Protein AF-A0A0Z8GDT7-F1 (afdb_monomer_lite)

Organism: Streptococcus suis (NCBI:txid1307)

Sequence (105 aa):
MKGIKVIDIGCEPEETQFGTCELCFSYGVASNPYMVLEFPD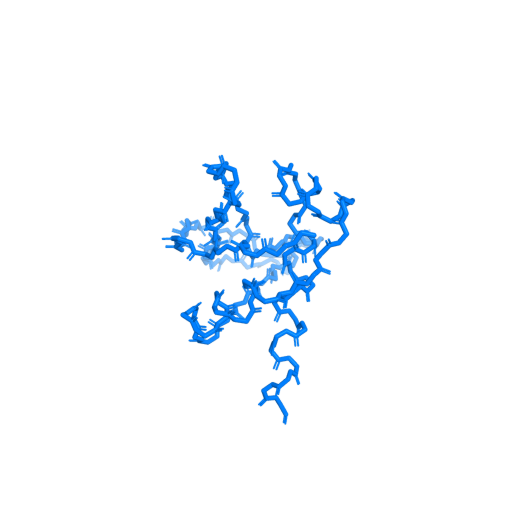GTQVTHDTYYWDWGDYWEYNVANVVDFSAWLSEQELSDEEVEALKGDGTDVLIRLIKEYNYRLE

Radius of gyration: 15.27 Å; chains: 1; bounding box: 43×25×36 Å

Foldseek 3Di:
DAQKFFPDKAWDKDFDWAADDPVPIDTDIDGFIWTWIADPVRQIDIATQWDDDRRDIGGQDDPDRVVLRVVRRGDDDDPVLVVLRSDHVNVSVSVSSVVVVVVVD

Structure (mmCIF, N/CA/C/O backbone):
data_AF-A0A0Z8GDT7-F1
#
_entry.id   AF-A0A0Z8GDT7-F1
#
loop_
_atom_site.group_PDB
_atom_site.id
_atom_site.type_symbol
_atom_site.label_atom_id
_atom_site.label_alt_id
_atom_site.label_comp_id
_atom_site.label_asym_id
_atom_site.label_entity_id
_atom_site.label_seq_id
_atom_site.pdbx_PDB_ins_code
_atom_site.Cartn_x
_atom_site.Cartn_y
_atom_site.Cartn_z
_atom_site.occupancy
_atom_site.B_iso_or_equiv
_atom_site.auth_seq_id
_atom_site.auth_comp_id
_atom_site.auth_asym_id
_atom_site.auth_atom_id
_atom_site.pdbx_PDB_model_num
ATOM 1 N N . MET A 1 1 ? -10.072 5.760 14.437 1.00 88.00 1 MET A N 1
ATOM 2 C CA . MET A 1 1 ? -11.032 4.968 13.643 1.00 88.00 1 MET A CA 1
ATOM 3 C C . MET A 1 1 ? -10.475 3.573 13.421 1.00 88.00 1 MET A C 1
ATOM 5 O O . MET A 1 1 ? -9.302 3.442 13.095 1.00 88.00 1 MET A O 1
ATOM 9 N N . LYS A 1 2 ? -11.336 2.557 13.551 1.00 92.50 2 LYS A N 1
ATOM 10 C CA . LYS A 1 2 ? -11.065 1.146 13.228 1.00 92.50 2 LYS A CA 1
ATOM 11 C C . LYS A 1 2 ? -11.947 0.664 12.084 1.00 92.50 2 LYS A C 1
ATOM 13 O O . LYS A 1 2 ? -12.953 1.298 11.775 1.00 92.50 2 LYS A O 1
ATOM 18 N N . GLY A 1 3 ? -11.625 -0.503 11.534 1.00 94.62 3 GLY A N 1
ATOM 19 C CA . GLY A 1 3 ? -12.481 -1.217 10.587 1.00 94.62 3 GLY A CA 1
ATOM 20 C C . GLY A 1 3 ? -12.232 -0.893 9.116 1.00 94.62 3 GLY A C 1
ATOM 21 O O . GLY A 1 3 ? -13.069 -1.252 8.292 1.00 94.62 3 GLY A O 1
ATOM 22 N N . ILE A 1 4 ? -11.106 -0.250 8.794 1.00 97.56 4 ILE A N 1
ATOM 23 C CA . ILE A 1 4 ? -10.636 -0.076 7.414 1.00 97.56 4 ILE A CA 1
ATOM 24 C C . ILE A 1 4 ? -10.183 -1.436 6.877 1.00 97.56 4 ILE A C 1
ATOM 26 O O . ILE A 1 4 ? -9.551 -2.212 7.596 1.00 97.56 4 ILE A O 1
ATOM 30 N N . LYS A 1 5 ? -10.525 -1.745 5.628 1.00 96.94 5 LYS A N 1
ATOM 31 C CA . LYS A 1 5 ? -10.235 -3.042 5.003 1.00 96.94 5 LYS A CA 1
ATOM 32 C C . LYS A 1 5 ? -9.616 -2.849 3.634 1.00 96.94 5 LYS A C 1
ATOM 34 O O . LYS A 1 5 ? -9.948 -1.888 2.953 1.00 96.94 5 LYS A O 1
ATOM 39 N N . VAL A 1 6 ? -8.793 -3.801 3.214 1.00 98.12 6 VAL A N 1
ATOM 40 C CA . VAL A 1 6 ? -8.395 -3.925 1.810 1.00 98.12 6 VAL A CA 1
ATOM 41 C C . VAL A 1 6 ? -9.458 -4.761 1.108 1.00 98.12 6 VAL A C 1
ATOM 43 O O . VAL A 1 6 ? -9.732 -5.885 1.531 1.00 98.12 6 VAL A O 1
ATOM 46 N N . ILE A 1 7 ? -10.078 -4.209 0.069 1.00 97.69 7 ILE A N 1
ATOM 47 C CA . ILE A 1 7 ? -11.151 -4.883 -0.681 1.00 97.69 7 ILE A CA 1
ATOM 48 C C . ILE A 1 7 ? -10.724 -5.316 -2.081 1.00 97.69 7 ILE A C 1
ATOM 50 O O . ILE A 1 7 ? -11.350 -6.211 -2.645 1.00 97.69 7 ILE A O 1
ATOM 54 N N . ASP A 1 8 ? -9.663 -4.718 -2.618 1.00 97.75 8 ASP A N 1
ATOM 55 C CA . ASP A 1 8 ? -9.093 -5.087 -3.909 1.00 97.75 8 ASP A CA 1
ATOM 56 C C . ASP A 1 8 ? -7.601 -4.746 -3.959 1.00 97.75 8 ASP A C 1
ATOM 58 O O . ASP A 1 8 ? -7.117 -3.894 -3.206 1.00 97.75 8 ASP A O 1
ATOM 62 N N . ILE A 1 9 ? -6.882 -5.429 -4.843 1.00 97.06 9 ILE A N 1
ATOM 63 C CA . ILE A 1 9 ? -5.467 -5.206 -5.128 1.00 97.06 9 ILE A CA 1
ATOM 64 C C . ILE A 1 9 ? -5.234 -5.365 -6.624 1.00 97.06 9 ILE A C 1
ATOM 66 O O . ILE A 1 9 ? -5.849 -6.208 -7.278 1.00 97.06 9 ILE A O 1
ATOM 70 N N . GLY A 1 10 ? -4.275 -4.627 -7.156 1.00 96.62 10 GLY A N 1
ATOM 71 C CA . GLY A 1 10 ? -3.900 -4.787 -8.549 1.00 96.62 10 GLY A CA 1
ATOM 72 C C . GLY A 1 10 ? -2.533 -4.218 -8.849 1.00 96.62 10 GLY A C 1
ATOM 73 O O . GLY A 1 10 ? -1.786 -3.821 -7.956 1.00 96.62 10 GLY A O 1
ATOM 74 N N . CYS A 1 11 ? -2.203 -4.232 -10.131 1.00 96.38 11 CYS A N 1
ATOM 75 C CA . CYS A 1 11 ? -0.989 -3.648 -10.662 1.00 96.38 11 CYS A CA 1
ATOM 76 C C . CYS A 1 11 ? -1.257 -3.086 -12.061 1.00 96.38 11 CYS A C 1
ATOM 78 O O . CYS A 1 11 ? -2.033 -3.661 -12.830 1.00 96.38 11 CYS A O 1
ATOM 80 N N . GLU A 1 12 ? -0.618 -1.965 -12.381 1.00 96.75 12 GLU A N 1
ATOM 81 C CA . GLU A 1 12 ? -0.689 -1.304 -13.687 1.00 96.75 12 GLU A CA 1
ATOM 82 C C . GLU A 1 12 ? 0.701 -1.274 -14.344 1.00 96.75 12 GLU A C 1
ATOM 84 O O . GLU A 1 12 ? 1.366 -0.236 -14.364 1.00 96.75 12 GLU A O 1
ATOM 89 N N . PRO A 1 13 ? 1.184 -2.417 -14.868 1.00 96.19 13 PRO A N 1
ATOM 90 C CA . PRO A 1 13 ? 2.558 -2.526 -15.326 1.00 96.19 13 PRO A CA 1
ATOM 91 C C . PRO A 1 13 ? 2.839 -1.622 -16.529 1.00 96.19 13 PRO A C 1
ATOM 93 O O . PRO A 1 13 ? 2.096 -1.628 -17.513 1.00 96.19 13 PRO A O 1
ATOM 96 N N . GLU A 1 14 ? 3.963 -0.912 -16.481 1.00 96.00 14 GLU A N 1
ATOM 97 C CA . GLU A 1 14 ? 4.394 0.027 -17.517 1.00 96.00 14 GLU A CA 1
ATOM 98 C C . GLU A 1 14 ? 5.862 -0.211 -17.897 1.00 96.00 14 GLU A C 1
ATOM 100 O O . GLU A 1 14 ? 6.707 -0.468 -17.038 1.00 96.00 14 GLU A O 1
ATOM 105 N N . GLU A 1 15 ? 6.184 -0.127 -19.194 1.00 95.81 15 GLU A N 1
ATOM 106 C CA . GLU A 1 15 ? 7.583 -0.062 -19.625 1.00 95.81 15 GLU A CA 1
ATOM 107 C C . GLU A 1 15 ? 8.170 1.297 -19.235 1.00 95.81 15 GLU A C 1
ATOM 109 O O . GLU A 1 15 ? 7.726 2.344 -19.704 1.00 95.81 15 GLU A O 1
ATOM 114 N N . THR A 1 16 ? 9.193 1.287 -18.386 1.00 92.50 16 THR A N 1
ATOM 115 C CA . THR A 1 16 ? 9.727 2.502 -17.770 1.00 92.50 16 THR A CA 1
ATOM 116 C C . THR A 1 16 ? 11.246 2.564 -17.874 1.00 92.50 16 THR A C 1
ATOM 118 O O . THR A 1 16 ? 11.945 1.546 -17.867 1.00 92.50 16 THR A O 1
ATOM 121 N N . GLN A 1 17 ? 11.762 3.789 -17.976 1.00 89.81 17 GLN A N 1
ATOM 122 C CA . GLN A 1 17 ? 13.180 4.081 -17.823 1.00 89.81 17 GLN A CA 1
ATOM 123 C C . GLN A 1 17 ? 13.517 4.251 -16.337 1.00 89.81 17 GLN A C 1
ATOM 125 O O . GLN A 1 17 ? 12.952 5.113 -15.670 1.00 89.81 17 GLN A O 1
ATOM 130 N N . PHE A 1 18 ? 14.474 3.477 -15.840 1.00 88.69 18 PHE A N 1
ATOM 131 C CA . PHE A 1 18 ? 14.987 3.578 -14.477 1.00 88.69 18 PHE A CA 1
ATOM 132 C C . PHE A 1 18 ? 16.295 4.366 -14.463 1.00 88.69 18 PHE A C 1
ATOM 134 O O . PHE A 1 18 ? 17.127 4.220 -15.363 1.00 88.69 18 PHE A O 1
ATOM 141 N N . GLY A 1 19 ? 16.491 5.172 -13.420 1.00 82.31 19 GLY A N 1
ATOM 142 C CA . GLY A 1 19 ? 17.653 6.042 -13.270 1.00 82.31 19 GLY A CA 1
ATOM 143 C C . GLY A 1 19 ? 17.548 7.360 -14.048 1.00 82.31 19 GLY A C 1
ATOM 144 O O . GLY A 1 19 ? 16.952 7.462 -15.120 1.00 82.31 19 GLY A O 1
ATOM 145 N N . THR A 1 20 ? 18.165 8.401 -13.491 1.00 79.50 20 THR A N 1
ATOM 146 C CA . THR A 1 20 ? 18.124 9.784 -14.007 1.00 79.50 20 THR A CA 1
ATOM 147 C C . THR A 1 20 ? 19.383 10.202 -14.776 1.00 79.50 20 THR A C 1
ATOM 149 O O . THR A 1 20 ? 19.431 11.292 -15.340 1.00 79.50 20 THR A O 1
ATOM 152 N N . CYS A 1 21 ? 20.415 9.355 -14.820 1.00 79.25 21 CYS A N 1
ATOM 153 C CA . CYS A 1 21 ? 21.678 9.638 -15.504 1.00 79.25 21 CYS A CA 1
ATOM 154 C C . CYS A 1 21 ? 21.630 9.209 -16.979 1.00 79.25 21 CYS A C 1
ATOM 156 O O . CYS A 1 21 ? 21.363 8.045 -17.270 1.00 79.25 21 CYS A O 1
ATOM 158 N N . GLU A 1 22 ? 22.002 10.108 -17.897 1.00 76.44 22 GLU A N 1
ATOM 159 C CA . GLU A 1 22 ? 22.013 9.869 -19.354 1.00 76.44 22 GLU A CA 1
ATOM 160 C C . GLU A 1 22 ? 22.843 8.649 -19.796 1.00 76.44 22 GLU A C 1
ATOM 162 O O . GLU A 1 22 ? 22.592 8.091 -20.860 1.00 76.44 22 GLU A O 1
ATOM 167 N N . LEU A 1 23 ? 23.830 8.224 -18.999 1.00 80.81 23 LEU A N 1
ATOM 168 C CA . LEU A 1 23 ? 24.704 7.085 -19.311 1.00 80.81 23 LEU A CA 1
ATOM 169 C C . LEU A 1 23 ? 24.493 5.868 -18.401 1.00 80.81 23 LEU A C 1
ATOM 171 O O . LEU A 1 23 ? 25.108 4.831 -18.640 1.00 80.81 23 LEU A O 1
ATOM 175 N N . CYS A 1 24 ? 23.652 5.980 -17.369 1.00 81.62 24 CYS A N 1
ATOM 176 C CA . CYS A 1 24 ? 23.418 4.907 -16.395 1.00 81.62 24 CYS A CA 1
ATOM 177 C C . CYS A 1 24 ? 21.933 4.551 -16.249 1.00 81.62 24 CYS A C 1
ATOM 179 O O . CYS A 1 24 ? 21.553 3.982 -15.227 1.00 81.62 24 CYS A O 1
ATOM 181 N N . PHE A 1 25 ? 21.097 4.900 -17.229 1.00 86.94 25 PHE A N 1
ATOM 182 C CA . PHE A 1 25 ? 19.702 4.481 -17.230 1.00 86.94 25 PHE A CA 1
ATOM 183 C C . PHE A 1 25 ? 19.553 3.048 -17.755 1.00 86.94 25 PHE A C 1
ATOM 185 O O . PHE A 1 25 ? 20.373 2.551 -18.534 1.00 86.94 25 PHE A O 1
ATOM 192 N N . SER A 1 26 ? 18.478 2.387 -17.346 1.00 88.06 26 SER A N 1
ATOM 193 C CA . SER A 1 26 ? 18.038 1.110 -17.905 1.00 88.06 26 SER A CA 1
ATOM 194 C C . SER A 1 26 ? 16.558 1.184 -18.274 1.00 88.06 26 SER A C 1
ATOM 196 O O . SER A 1 26 ? 15.857 2.104 -17.862 1.00 88.06 26 SER A O 1
ATOM 198 N N . TYR A 1 27 ? 16.082 0.228 -19.069 1.00 90.62 27 TYR A N 1
ATOM 199 C CA . TYR A 1 27 ? 14.653 0.028 -19.303 1.00 90.62 27 TYR A CA 1
ATOM 200 C C . TYR A 1 27 ? 14.211 -1.267 -18.635 1.00 90.62 27 TYR A C 1
ATOM 202 O O . TYR A 1 27 ? 14.956 -2.251 -18.613 1.00 90.62 27 TYR A O 1
ATOM 210 N N . GLY A 1 28 ? 12.993 -1.267 -18.118 1.00 92.44 28 GLY A N 1
ATOM 211 C CA . GLY A 1 28 ? 12.361 -2.434 -17.522 1.00 92.44 28 GLY A CA 1
ATOM 212 C C . GLY A 1 28 ? 10.860 -2.226 -17.404 1.00 92.44 28 GLY A C 1
ATOM 213 O O . GLY A 1 28 ? 10.310 -1.314 -18.015 1.00 92.44 28 GLY A O 1
ATOM 214 N N . VAL A 1 29 ? 10.212 -3.059 -16.598 1.00 95.06 29 VAL A N 1
ATOM 215 C CA . VAL A 1 29 ? 8.784 -2.928 -16.297 1.00 95.06 29 VAL A CA 1
ATOM 216 C C . VAL A 1 29 ? 8.639 -2.497 -14.843 1.00 95.06 29 VAL A C 1
ATOM 218 O O . VAL A 1 29 ? 9.141 -3.190 -13.959 1.00 95.06 29 VAL A O 1
ATOM 221 N N . ALA A 1 30 ? 7.982 -1.365 -14.603 1.00 95.88 30 ALA A N 1
ATOM 222 C CA . ALA A 1 30 ? 7.513 -0.970 -13.278 1.00 95.88 30 ALA A CA 1
ATOM 223 C C . ALA A 1 30 ? 6.126 -1.581 -13.067 1.00 95.88 30 ALA A C 1
ATOM 225 O O . ALA A 1 30 ? 5.272 -1.444 -13.938 1.00 95.88 30 ALA A O 1
ATOM 226 N N . SER A 1 31 ? 5.895 -2.292 -11.961 1.00 96.44 31 SER A N 1
ATOM 227 C CA . SER A 1 31 ? 4.639 -3.037 -11.773 1.00 96.44 31 SER A CA 1
ATOM 228 C C . SER A 1 31 ? 3.450 -2.127 -11.451 1.00 96.44 31 SER A C 1
ATOM 230 O O . SER A 1 31 ? 2.316 -2.481 -11.743 1.00 96.44 31 SER A O 1
AT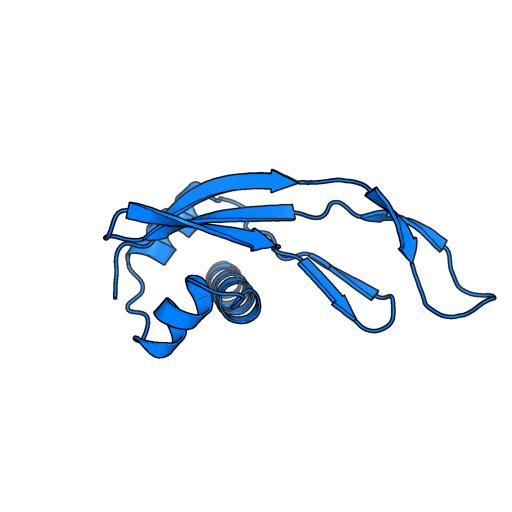OM 232 N N . ASN A 1 32 ? 3.717 -0.987 -10.820 1.00 96.56 32 ASN A N 1
ATOM 233 C CA . ASN A 1 32 ? 2.764 -0.011 -10.284 1.00 96.56 32 ASN A CA 1
ATOM 234 C C . ASN A 1 32 ? 1.622 -0.666 -9.484 1.00 96.56 32 ASN A C 1
ATOM 236 O O . ASN A 1 32 ? 0.468 -0.645 -9.918 1.00 96.56 32 ASN A O 1
ATOM 240 N N . PRO A 1 33 ? 1.934 -1.328 -8.352 1.00 97.44 33 PRO A N 1
ATOM 241 C CA . PRO A 1 33 ? 0.929 -1.981 -7.523 1.00 97.44 33 PRO A CA 1
ATOM 242 C C . PRO A 1 33 ? 0.030 -0.969 -6.804 1.00 97.44 33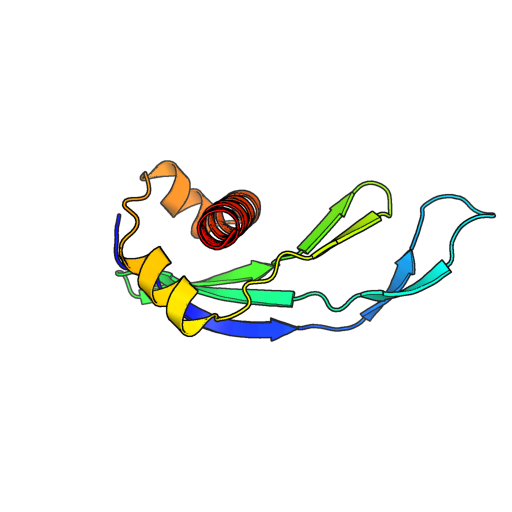 PRO A C 1
ATOM 244 O O . PRO A 1 33 ? 0.479 0.108 -6.420 1.00 97.44 33 PRO A O 1
ATOM 247 N N . TYR A 1 34 ? -1.221 -1.342 -6.555 1.00 97.62 34 TYR A N 1
ATOM 248 C CA . TYR A 1 34 ? -2.163 -0.545 -5.773 1.00 97.62 34 TYR A CA 1
ATOM 249 C C . TYR A 1 34 ? -3.022 -1.414 -4.852 1.00 97.62 34 TYR A C 1
ATOM 251 O O . TYR A 1 34 ? -3.202 -2.618 -5.067 1.00 97.62 34 TYR A O 1
ATOM 259 N N . MET A 1 35 ? -3.603 -0.777 -3.837 1.00 98.00 35 MET A N 1
ATOM 260 C CA . MET A 1 35 ? -4.615 -1.356 -2.955 1.00 98.00 35 MET A CA 1
ATOM 261 C C . MET A 1 35 ? -5.841 -0.451 -2.887 1.00 98.00 35 MET A C 1
ATOM 263 O O . MET A 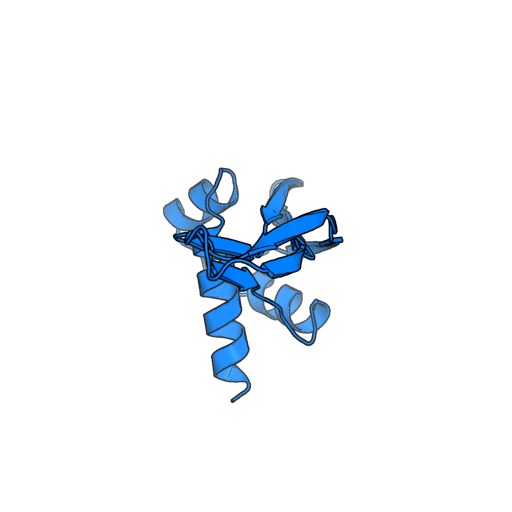1 35 ? -5.721 0.770 -2.805 1.00 98.00 35 MET A O 1
ATOM 267 N N . VAL A 1 36 ? -7.026 -1.055 -2.865 1.00 98.19 36 VAL A N 1
ATOM 268 C CA . VAL A 1 36 ? -8.289 -0.344 -2.646 1.00 98.19 36 VAL A CA 1
ATOM 269 C C . VAL A 1 36 ? -8.721 -0.544 -1.202 1.00 98.19 36 VAL A C 1
ATOM 271 O O . VAL A 1 36 ? -8.956 -1.673 -0.758 1.00 98.19 36 VAL A O 1
ATOM 274 N N . LEU A 1 37 ? -8.825 0.561 -0.468 1.00 98.19 37 LEU A N 1
ATOM 275 C CA . LEU A 1 37 ? -9.267 0.588 0.918 1.00 98.19 37 LEU A CA 1
ATOM 276 C C . LEU A 1 37 ? -10.752 0.922 0.996 1.00 98.19 37 LEU A C 1
ATOM 278 O O . LEU A 1 37 ? -11.196 1.875 0.365 1.00 98.19 37 LEU A O 1
ATOM 282 N N . GLU A 1 38 ? -11.499 0.188 1.816 1.00 98.25 38 GLU A N 1
ATOM 283 C CA . GLU A 1 38 ? -12.870 0.520 2.205 1.00 98.25 38 GLU A CA 1
ATOM 284 C C . GLU A 1 38 ? -12.908 0.985 3.662 1.00 98.25 38 GLU A C 1
ATOM 286 O O . GLU A 1 38 ? -12.412 0.307 4.568 1.00 98.25 38 GLU A O 1
ATOM 291 N N . PHE A 1 39 ? -13.523 2.143 3.884 1.00 97.88 39 PHE A N 1
ATOM 292 C CA . PHE A 1 39 ? -13.734 2.736 5.200 1.00 97.88 39 PHE A CA 1
ATOM 293 C C . PHE A 1 39 ? -15.076 2.291 5.801 1.00 97.88 39 PHE A C 1
ATOM 295 O O . PHE A 1 39 ? -15.994 1.914 5.071 1.00 97.88 39 PHE A O 1
ATOM 302 N N . PRO A 1 40 ? -15.262 2.396 7.131 1.00 96.56 40 PRO A N 1
ATOM 303 C CA . PRO A 1 40 ? -16.519 2.023 7.788 1.00 96.56 40 PRO A CA 1
ATOM 304 C C . PRO A 1 40 ? -17.766 2.770 7.294 1.00 96.56 40 PRO A C 1
ATOM 306 O O . PRO A 1 40 ? -18.879 2.277 7.463 1.00 96.56 40 PRO A O 1
ATOM 309 N N . ASP A 1 41 ? -17.594 3.960 6.716 1.00 95.75 41 ASP A N 1
ATOM 310 C CA . ASP A 1 41 ? -18.679 4.744 6.117 1.00 95.75 41 ASP A CA 1
ATOM 311 C C . ASP A 1 41 ? -19.008 4.335 4.667 1.00 95.75 41 ASP A C 1
ATOM 313 O O . ASP A 1 41 ? -19.919 4.901 4.066 1.00 95.75 41 ASP A O 1
ATOM 317 N N . GLY A 1 42 ? -18.304 3.337 4.122 1.00 96.81 42 GLY A N 1
ATOM 318 C CA . GLY A 1 42 ? -18.458 2.837 2.757 1.00 96.81 42 GLY A CA 1
ATOM 319 C C . GLY A 1 42 ? -17.657 3.608 1.707 1.00 96.81 42 GLY A C 1
ATOM 320 O O . GLY A 1 42 ? -17.740 3.270 0.527 1.00 96.81 42 GLY A O 1
ATOM 321 N N . THR A 1 43 ? -16.884 4.628 2.096 1.00 97.25 43 THR A N 1
ATOM 322 C CA . THR A 1 43 ? -15.947 5.300 1.183 1.00 97.25 43 THR A CA 1
ATOM 323 C C . THR A 1 43 ? -14.893 4.303 0.720 1.00 97.25 43 THR A C 1
ATOM 325 O O . THR A 1 43 ? -14.393 3.519 1.526 1.00 97.25 43 THR A O 1
ATOM 328 N N . GLN A 1 44 ? -14.537 4.354 -0.562 1.00 98.00 44 GLN A N 1
ATOM 329 C CA . GLN A 1 44 ? -13.483 3.529 -1.143 1.00 98.00 44 GLN A CA 1
ATOM 330 C C . GLN A 1 44 ? -12.425 4.421 -1.787 1.00 98.00 44 GLN A C 1
ATOM 332 O O . GLN A 1 44 ? -12.777 5.361 -2.501 1.00 98.00 44 GLN A O 1
ATOM 337 N N 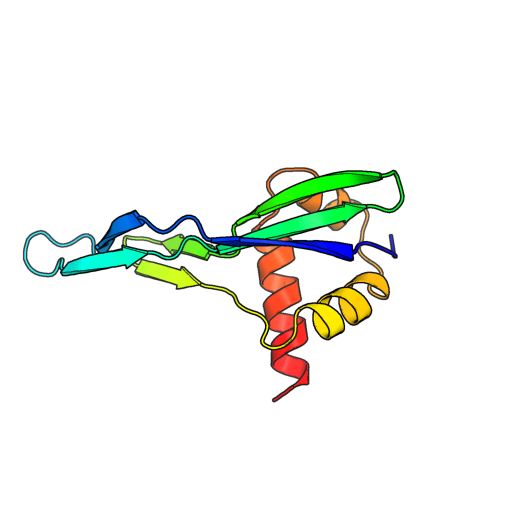. VAL A 1 45 ? -11.148 4.142 -1.522 1.00 98.12 45 VAL A N 1
ATOM 338 C CA . VAL A 1 45 ? -10.015 4.914 -2.055 1.00 98.12 45 VAL A CA 1
ATOM 339 C C . VAL A 1 45 ? -8.923 3.970 -2.529 1.00 98.12 45 VAL A C 1
ATOM 341 O O . VAL A 1 45 ? -8.551 3.037 -1.817 1.00 98.12 45 VAL A O 1
ATOM 344 N N . THR A 1 46 ? -8.415 4.223 -3.731 1.00 98.12 46 THR A N 1
ATOM 345 C CA . THR A 1 46 ? -7.277 3.504 -4.301 1.00 98.12 46 THR A CA 1
ATOM 346 C C . THR A 1 46 ? -5.991 4.229 -3.944 1.00 98.12 46 THR A C 1
ATOM 348 O O . THR A 1 46 ? -5.876 5.426 -4.193 1.00 98.12 46 THR A O 1
ATOM 351 N N . HIS A 1 47 ? -5.028 3.492 -3.400 1.00 98.00 47 HIS A N 1
ATOM 352 C CA . HIS A 1 47 ? -3.684 3.978 -3.111 1.00 98.00 47 HIS A CA 1
ATOM 353 C C . HIS A 1 47 ? -2.661 3.158 -3.868 1.00 98.00 47 HIS A C 1
ATOM 355 O O . HIS A 1 47 ? -2.674 1.927 -3.796 1.00 98.00 47 HIS A O 1
ATOM 361 N N . ASP A 1 48 ? -1.736 3.847 -4.520 1.00 97.25 48 ASP A N 1
ATOM 362 C CA . ASP A 1 48 ? -0.524 3.225 -5.027 1.00 97.25 48 ASP A CA 1
ATOM 363 C C . ASP A 1 48 ? 0.298 2.688 -3.855 1.00 97.25 48 ASP A C 1
ATOM 365 O O . ASP A 1 48 ? 0.478 3.350 -2.836 1.00 97.25 48 ASP A O 1
ATOM 369 N N . THR A 1 49 ? 0.833 1.482 -3.990 1.00 97.00 49 THR A N 1
ATOM 370 C CA . THR A 1 49 ? 1.767 0.906 -3.017 1.00 97.00 49 THR A CA 1
ATOM 371 C C . THR A 1 49 ? 3.182 0.899 -3.572 1.00 97.00 49 THR A C 1
ATOM 373 O O . THR A 1 49 ? 3.961 -0.026 -3.351 1.00 97.00 49 THR A O 1
ATOM 376 N N . TYR A 1 50 ? 3.524 1.959 -4.298 1.00 96.00 50 TYR A N 1
ATOM 377 C CA . TYR A 1 50 ? 4.861 2.253 -4.790 1.00 96.00 50 TYR A CA 1
ATOM 378 C C . TYR A 1 50 ? 5.127 3.759 -4.748 1.00 96.00 50 TYR A C 1
ATOM 380 O O . TYR A 1 50 ? 4.207 4.561 -4.607 1.00 96.00 50 TYR A O 1
ATOM 388 N N . TYR A 1 51 ? 6.389 4.155 -4.890 1.00 93.38 51 TYR A N 1
ATOM 389 C CA . TYR A 1 51 ? 6.728 5.530 -5.244 1.00 93.38 51 TYR A CA 1
ATOM 390 C C . TYR A 1 51 ? 8.013 5.603 -6.064 1.00 93.38 51 TYR A C 1
ATOM 392 O O . TYR A 1 51 ? 8.846 4.692 -6.057 1.00 93.38 51 TYR A O 1
ATOM 400 N N . TRP A 1 52 ? 8.173 6.742 -6.732 1.00 91.12 52 TRP A N 1
ATOM 401 C CA . TRP A 1 52 ? 9.388 7.131 -7.432 1.00 91.12 52 TRP A CA 1
ATOM 402 C C . TRP A 1 52 ? 10.143 8.185 -6.636 1.00 91.12 52 TRP A C 1
ATOM 404 O O . TRP A 1 52 ? 9.554 9.171 -6.196 1.00 91.12 52 TRP A O 1
ATOM 414 N N . ASP A 1 53 ? 11.450 8.004 -6.488 1.00 89.62 53 ASP A N 1
ATOM 415 C CA . ASP A 1 53 ? 12.329 9.006 -5.893 1.00 89.62 53 ASP A CA 1
ATOM 416 C C . ASP A 1 53 ? 13.612 9.119 -6.713 1.00 89.62 53 ASP A C 1
ATOM 418 O O . ASP A 1 53 ? 14.361 8.159 -6.846 1.00 89.62 53 ASP A O 1
ATOM 422 N N . TRP A 1 54 ? 13.837 10.278 -7.338 1.00 86.06 54 TRP A N 1
ATOM 423 C CA . TRP A 1 54 ? 15.018 10.554 -8.176 1.00 86.06 54 TRP A CA 1
ATOM 424 C C . TRP A 1 54 ? 15.358 9.491 -9.248 1.00 86.06 54 TRP A C 1
ATOM 426 O O . TRP A 1 54 ? 16.512 9.353 -9.662 1.00 86.06 54 TRP A O 1
ATOM 436 N N . GLY A 1 55 ? 14.337 8.805 -9.773 1.00 84.12 55 GLY A N 1
ATOM 437 C CA . GLY A 1 55 ? 14.469 7.747 -10.784 1.00 84.12 55 GLY A CA 1
ATOM 438 C C . GLY A 1 55 ? 14.659 6.342 -10.215 1.00 84.12 55 GLY A C 1
ATOM 439 O O . GLY A 1 55 ? 14.745 5.395 -11.000 1.00 84.12 55 GLY A O 1
ATOM 440 N N . ASP A 1 56 ? 14.689 6.210 -8.889 1.00 86.88 56 ASP A N 1
ATOM 441 C CA . ASP A 1 56 ? 14.596 4.938 -8.187 1.00 86.88 56 ASP A CA 1
ATOM 442 C C . ASP A 1 56 ? 13.130 4.595 -7.927 1.00 86.88 56 ASP A C 1
ATOM 444 O O . ASP A 1 56 ? 12.316 5.451 -7.567 1.00 86.88 56 ASP A O 1
ATOM 448 N N . TYR A 1 57 ? 12.810 3.319 -8.107 1.00 92.25 57 TYR A N 1
ATOM 449 C CA . TYR A 1 57 ? 11.467 2.779 -7.980 1.00 92.25 57 TYR A CA 1
ATOM 450 C C . TYR A 1 57 ? 11.367 1.882 -6.754 1.00 92.25 57 TYR A C 1
ATOM 452 O O . TYR A 1 57 ? 12.134 0.925 -6.619 1.00 92.25 57 TYR A O 1
ATOM 460 N N . TRP A 1 58 ? 10.416 2.179 -5.873 1.00 94.19 58 TRP A N 1
ATOM 461 C CA . TRP A 1 58 ? 10.220 1.451 -4.626 1.00 94.19 58 TRP A CA 1
ATOM 462 C C . TRP A 1 58 ? 8.814 0.884 -4.568 1.00 94.19 58 TRP A C 1
ATOM 464 O O . TRP A 1 58 ? 7.851 1.642 -4.598 1.00 94.19 58 TRP A O 1
ATOM 474 N N . GLU A 1 59 ? 8.699 -0.433 -4.422 1.00 95.75 59 GLU A N 1
ATOM 475 C CA . GLU A 1 59 ? 7.425 -1.117 -4.200 1.00 95.75 59 GLU A CA 1
ATOM 476 C C . GLU A 1 59 ? 7.270 -1.534 -2.733 1.00 95.75 59 GLU A C 1
ATOM 478 O O . GLU A 1 59 ? 8.225 -1.951 -2.071 1.00 95.75 59 GLU A O 1
ATOM 483 N N . TYR A 1 60 ? 6.034 -1.481 -2.246 1.00 96.38 60 TYR A N 1
ATOM 484 C CA . TYR A 1 60 ? 5.633 -1.899 -0.912 1.00 96.38 60 TYR A CA 1
ATOM 485 C C . TYR A 1 60 ? 4.557 -2.962 -1.020 1.00 96.38 60 TYR A C 1
ATOM 487 O O . TYR A 1 60 ? 3.422 -2.700 -1.403 1.00 96.38 60 TYR A O 1
ATOM 495 N N . ASN A 1 61 ? 4.934 -4.179 -0.650 1.00 93.56 61 ASN A N 1
ATOM 496 C CA . ASN A 1 61 ? 4.096 -5.355 -0.803 1.00 93.56 61 ASN A CA 1
ATOM 497 C C . ASN A 1 61 ? 3.862 -6.018 0.558 1.00 93.56 61 ASN A C 1
ATOM 499 O O . ASN A 1 61 ? 4.710 -5.961 1.453 1.00 93.56 61 ASN A O 1
ATOM 503 N N . VAL A 1 62 ? 2.721 -6.690 0.694 1.00 95.31 62 VAL A N 1
ATOM 504 C CA . VAL A 1 62 ? 2.418 -7.588 1.816 1.00 95.31 62 VAL A CA 1
ATOM 505 C C . VAL A 1 62 ? 2.297 -9.008 1.281 1.00 95.31 62 VAL A C 1
ATOM 507 O O . VAL A 1 62 ? 1.673 -9.236 0.246 1.00 95.31 62 VAL A O 1
ATOM 510 N N . ALA A 1 63 ? 2.898 -9.979 1.970 1.00 92.19 63 ALA A N 1
ATOM 511 C CA . ALA A 1 63 ? 2.912 -11.364 1.495 1.00 92.19 63 ALA A CA 1
ATOM 512 C C . ALA A 1 63 ? 1.519 -12.019 1.542 1.00 92.19 63 ALA A C 1
ATOM 514 O O . ALA A 1 63 ? 1.176 -12.811 0.666 1.00 92.19 63 ALA A O 1
ATOM 515 N N . ASN A 1 64 ? 0.715 -11.681 2.556 1.00 95.06 64 ASN A N 1
ATOM 516 C CA . ASN A 1 64 ? -0.662 -12.142 2.694 1.00 95.06 64 ASN A CA 1
ATOM 517 C C . ASN A 1 64 ? -1.603 -10.951 2.921 1.00 95.06 64 ASN A C 1
ATOM 519 O O . ASN A 1 64 ? -1.707 -10.419 4.025 1.00 95.06 64 ASN A O 1
ATOM 523 N N . VAL A 1 65 ? -2.313 -10.554 1.864 1.00 95.69 65 VAL A N 1
ATOM 524 C CA . VAL A 1 65 ? -3.250 -9.419 1.888 1.00 95.69 65 VAL A CA 1
ATOM 525 C C . VAL A 1 65 ? -4.444 -9.675 2.807 1.00 95.69 65 VAL A C 1
ATOM 527 O O . VAL A 1 65 ? -4.934 -8.743 3.438 1.00 95.69 65 VAL A O 1
ATOM 530 N N . VAL A 1 66 ? -4.897 -10.926 2.934 1.00 96.56 66 VAL A N 1
ATOM 531 C CA . VAL A 1 66 ? -6.019 -11.270 3.821 1.00 96.56 66 VAL A CA 1
ATOM 532 C C . VAL A 1 66 ? -5.625 -11.033 5.278 1.00 96.56 66 VAL A C 1
ATOM 534 O O . VAL A 1 66 ? -6.365 -10.386 6.020 1.00 96.56 66 VAL A O 1
ATOM 537 N N . ASP A 1 67 ? -4.433 -11.487 5.668 1.00 97.44 67 ASP A N 1
ATOM 538 C CA . ASP A 1 67 ? -3.914 -11.281 7.023 1.00 97.44 67 ASP A CA 1
ATOM 539 C C . ASP A 1 67 ? -3.612 -9.801 7.287 1.00 97.44 67 ASP A C 1
ATOM 541 O O . ASP A 1 67 ? -3.923 -9.288 8.364 1.00 97.44 67 ASP A O 1
ATOM 545 N N . PHE A 1 68 ? -3.049 -9.096 6.300 1.00 97.81 68 PHE A N 1
ATOM 546 C CA . PHE A 1 68 ? -2.832 -7.654 6.386 1.00 97.81 68 PHE A CA 1
ATOM 547 C C . PHE A 1 68 ? -4.149 -6.897 6.568 1.00 97.81 68 PHE A C 1
ATOM 549 O O . PHE A 1 68 ? -4.249 -6.071 7.469 1.00 97.81 68 PHE A O 1
ATOM 556 N N . SER A 1 69 ? -5.184 -7.204 5.780 1.00 97.81 69 SER A N 1
ATOM 557 C CA . SER A 1 69 ? -6.491 -6.554 5.909 1.00 97.81 69 SER A CA 1
ATOM 558 C C . SER A 1 69 ? -7.142 -6.844 7.260 1.00 97.81 69 SER A C 1
ATOM 560 O O . SER A 1 69 ? -7.795 -5.960 7.815 1.00 97.81 69 SER A O 1
ATOM 562 N N . ALA A 1 70 ? -6.991 -8.061 7.791 1.00 97.50 70 ALA A N 1
ATOM 563 C CA . ALA A 1 70 ? -7.480 -8.392 9.124 1.00 97.50 70 ALA A CA 1
ATOM 564 C C . ALA A 1 70 ? -6.764 -7.544 10.186 1.00 97.50 70 ALA A C 1
ATOM 566 O O . ALA A 1 70 ? -7.426 -6.890 10.992 1.00 97.50 70 ALA A O 1
ATOM 567 N N . TRP A 1 71 ? -5.431 -7.468 10.127 1.00 97.75 71 TRP A N 1
ATOM 568 C CA . TRP A 1 71 ? -4.638 -6.631 11.026 1.00 97.75 71 TRP A CA 1
ATOM 569 C C . TRP A 1 71 ? -4.985 -5.141 10.913 1.00 97.75 71 TRP A C 1
ATOM 571 O O . TRP A 1 71 ? -5.195 -4.489 11.938 1.00 97.75 71 TRP A O 1
ATOM 581 N N . LEU A 1 72 ? -5.084 -4.608 9.692 1.00 97.75 72 LEU A N 1
ATOM 582 C CA . LEU A 1 72 ? -5.418 -3.209 9.423 1.00 97.75 72 LEU A CA 1
ATOM 583 C C . LEU A 1 72 ? -6.770 -2.840 10.040 1.00 97.75 72 LEU A C 1
ATOM 585 O O . LEU A 1 72 ? -6.901 -1.791 10.668 1.00 97.75 72 LEU A O 1
ATOM 589 N N . SER A 1 73 ? -7.755 -3.738 9.941 1.00 97.69 73 SER A N 1
ATOM 590 C CA . SER A 1 73 ? -9.097 -3.505 10.481 1.00 97.69 73 SER A CA 1
ATOM 591 C C . SER A 1 73 ? -9.126 -3.315 12.002 1.00 97.69 73 SER A C 1
ATOM 593 O O . SER A 1 73 ? -10.043 -2.679 12.529 1.00 97.69 73 SER A O 1
ATOM 595 N N . GLU A 1 74 ? -8.112 -3.813 12.712 1.00 97.31 74 GLU A N 1
ATOM 596 C CA . GLU A 1 74 ? -7.987 -3.696 14.164 1.00 97.31 74 GLU A CA 1
ATOM 597 C C . GLU A 1 74 ? -7.221 -2.442 14.615 1.00 97.31 74 GLU A C 1
ATOM 599 O O . GLU A 1 74 ? -7.288 -2.105 15.806 1.00 97.31 74 GLU A O 1
ATOM 604 N N . GLN A 1 75 ? -6.526 -1.752 13.699 1.00 96.50 75 GLN A N 1
ATOM 605 C CA . GLN A 1 75 ? -5.698 -0.585 14.013 1.00 96.50 75 GLN A CA 1
ATOM 606 C C . GLN A 1 75 ? -6.554 0.638 14.329 1.00 96.50 75 GLN A C 1
ATOM 608 O O . GLN A 1 75 ? -7.466 0.991 13.584 1.00 96.50 75 GLN A O 1
ATOM 613 N N . GLU A 1 76 ? -6.255 1.289 15.454 1.00 96.56 76 GLU A N 1
ATOM 614 C CA . GLU A 1 76 ? -6.894 2.547 15.837 1.00 96.56 76 GLU A CA 1
ATOM 615 C C . GLU A 1 76 ? -6.113 3.714 15.228 1.00 96.56 76 GLU A C 1
ATOM 617 O O . GLU A 1 76 ? -5.158 4.202 15.829 1.00 96.56 76 GLU A O 1
ATOM 622 N N . LEU A 1 77 ? -6.516 4.146 14.033 1.00 96.31 77 LEU A N 1
ATOM 623 C CA . LEU A 1 77 ? -5.897 5.289 13.361 1.00 96.31 77 LEU A CA 1
ATOM 624 C C . LEU A 1 77 ? -6.447 6.611 13.904 1.00 96.31 77 LEU A C 1
ATOM 626 O O . LEU A 1 77 ? -7.629 6.708 14.239 1.00 96.31 77 LEU A O 1
ATOM 630 N N . SER A 1 78 ? -5.616 7.640 13.980 1.00 97.00 78 SER A N 1
ATOM 631 C CA . SER A 1 78 ? -6.047 9.005 14.284 1.00 97.00 78 SER A CA 1
ATOM 632 C C . SER A 1 78 ? -6.925 9.587 13.171 1.00 97.00 78 SER A C 1
ATOM 634 O O . SER A 1 78 ? -6.899 9.121 12.033 1.00 97.00 78 SER A O 1
ATOM 636 N N . ASP A 1 79 ? -7.698 10.629 13.485 1.00 96.25 79 ASP A N 1
ATOM 637 C CA . ASP A 1 79 ? -8.528 11.316 12.485 1.00 96.25 79 ASP A CA 1
ATOM 638 C C . ASP A 1 79 ? -7.675 11.905 11.347 1.00 96.25 79 ASP A C 1
ATOM 640 O O . ASP A 1 79 ? -8.081 11.865 10.192 1.00 96.25 79 ASP A O 1
ATOM 644 N N . GLU A 1 80 ? -6.462 12.379 11.650 1.00 96.81 80 GLU A N 1
ATOM 645 C CA . GLU A 1 80 ? -5.512 12.883 10.649 1.00 96.81 80 GLU A CA 1
ATOM 646 C C . GLU A 1 80 ? -5.063 11.781 9.679 1.00 96.81 80 GLU A C 1
ATOM 648 O O . GLU A 1 80 ? -5.088 11.980 8.468 1.00 96.81 80 GLU A O 1
ATOM 653 N N . GLU A 1 81 ? -4.725 10.593 10.190 1.00 97.31 81 GLU A N 1
ATOM 654 C CA . GLU A 1 81 ? -4.367 9.442 9.350 1.00 97.31 81 GLU A CA 1
ATOM 655 C C . GLU A 1 81 ? -5.542 8.969 8.489 1.00 97.31 81 GLU A C 1
ATOM 657 O O . GLU A 1 81 ? -5.349 8.582 7.339 1.00 97.31 81 GLU A O 1
ATOM 662 N N . VAL A 1 82 ? -6.763 9.000 9.028 1.00 96.81 82 VAL A N 1
ATOM 663 C CA . VAL A 1 82 ? -7.974 8.623 8.287 1.00 96.81 82 VAL A CA 1
ATOM 664 C C . VAL A 1 82 ? -8.237 9.597 7.147 1.00 96.81 82 VAL A C 1
ATOM 666 O O . VAL A 1 82 ? -8.490 9.155 6.030 1.00 96.81 82 VAL A O 1
ATOM 669 N N . GLU A 1 83 ? -8.174 10.902 7.406 1.00 96.81 83 GLU A N 1
ATOM 670 C CA . GLU A 1 83 ? -8.384 11.913 6.368 1.00 96.81 83 GLU A CA 1
ATOM 671 C C . GLU A 1 83 ? -7.276 11.869 5.310 1.00 96.81 83 GLU A C 1
ATOM 673 O O . GLU A 1 83 ? -7.572 11.975 4.121 1.00 96.81 83 GLU A O 1
ATOM 678 N N . ALA A 1 84 ? -6.027 11.603 5.707 1.00 97.12 84 ALA A N 1
ATOM 679 C CA . ALA A 1 84 ? -4.936 11.365 4.766 1.00 97.12 84 ALA A CA 1
ATOM 680 C C . ALA A 1 84 ? -5.226 10.150 3.868 1.00 97.12 84 ALA A C 1
ATOM 682 O O . ALA A 1 84 ? -5.186 10.264 2.645 1.00 97.12 84 ALA A O 1
ATOM 683 N N . LEU A 1 85 ? -5.609 9.004 4.445 1.00 97.38 85 LEU A N 1
ATOM 684 C CA . LEU A 1 85 ? -5.970 7.806 3.674 1.00 97.38 85 LEU A CA 1
ATOM 685 C C . LEU A 1 85 ? -7.238 7.991 2.824 1.00 97.38 85 LEU A C 1
ATOM 687 O O . LEU A 1 85 ? -7.456 7.233 1.883 1.00 97.38 85 LEU A O 1
ATOM 691 N N . LYS A 1 86 ? -8.106 8.954 3.139 1.00 96.56 86 LYS A N 1
ATOM 692 C CA . LYS A 1 86 ? -9.240 9.306 2.272 1.00 96.56 86 LYS A CA 1
ATOM 693 C C . LYS A 1 86 ? -8.849 10.229 1.112 1.00 96.56 86 LYS A C 1
ATOM 695 O O . LYS A 1 86 ? -9.616 10.347 0.157 1.00 96.56 86 LYS A O 1
ATOM 700 N N . GLY A 1 87 ? -7.697 10.886 1.213 1.00 94.44 87 GLY A N 1
ATOM 701 C CA . GLY A 1 87 ? -7.091 11.729 0.188 1.00 94.44 87 GLY A CA 1
ATOM 702 C C . GLY A 1 87 ? -5.930 11.026 -0.518 1.00 94.44 87 GLY A C 1
ATOM 703 O O . GLY A 1 87 ? -6.093 9.937 -1.058 1.00 94.44 87 GLY A O 1
ATOM 704 N N . ASP A 1 88 ? -4.763 11.667 -0.519 1.00 90.69 88 ASP A N 1
ATOM 705 C CA . ASP A 1 88 ? -3.525 11.246 -1.192 1.00 90.69 88 ASP A CA 1
ATOM 706 C C . ASP A 1 88 ? -2.472 10.657 -0.231 1.00 90.69 88 ASP A C 1
ATOM 708 O O . ASP A 1 88 ? -1.286 10.604 -0.556 1.00 90.69 88 ASP A O 1
ATOM 712 N N . GLY A 1 89 ? -2.897 10.206 0.954 1.00 91.19 89 GLY A N 1
ATOM 713 C CA . GLY A 1 89 ? -2.051 9.692 2.037 1.00 91.19 89 GLY A CA 1
ATOM 714 C C . GLY A 1 89 ? -1.428 8.317 1.785 1.00 91.19 89 GLY A C 1
ATOM 715 O O . GLY A 1 89 ? -1.463 7.445 2.659 1.00 91.19 89 GLY A O 1
ATOM 716 N N . THR A 1 90 ? -0.844 8.109 0.607 1.00 93.19 90 THR A N 1
ATOM 717 C CA . THR A 1 90 ? -0.097 6.902 0.234 1.00 93.19 90 THR A CA 1
ATOM 718 C C . THR A 1 90 ? 1.040 6.607 1.220 1.00 93.19 90 THR A C 1
ATOM 720 O O . THR A 1 90 ? 1.321 5.452 1.541 1.00 93.19 90 THR A O 1
ATOM 723 N N . ASP A 1 91 ? 1.682 7.640 1.766 1.00 95.12 91 ASP A N 1
ATOM 724 C CA . ASP A 1 91 ? 2.745 7.516 2.765 1.00 95.12 91 ASP A CA 1
ATOM 725 C C . ASP A 1 91 ? 2.259 6.854 4.067 1.00 95.12 91 ASP A C 1
ATOM 727 O O . ASP A 1 91 ? 2.972 6.026 4.650 1.00 95.12 91 ASP A O 1
ATOM 731 N N . VAL A 1 92 ? 1.023 7.151 4.489 1.00 97.38 92 VAL A N 1
ATOM 732 C CA . VAL A 1 92 ? 0.382 6.521 5.649 1.00 97.38 92 VAL A CA 1
ATOM 733 C C . VAL A 1 92 ? 0.186 5.031 5.391 1.00 97.38 92 VAL A C 1
ATOM 735 O O . VAL A 1 92 ? 0.567 4.213 6.233 1.00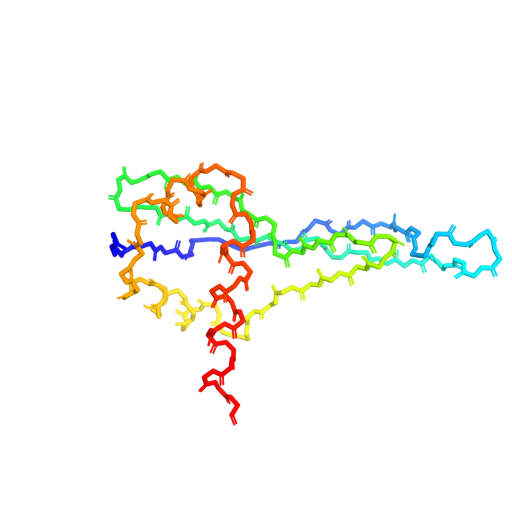 97.38 92 VAL A O 1
ATOM 738 N N . LEU A 1 93 ? -0.336 4.658 4.217 1.00 97.44 93 LEU A N 1
ATOM 739 C CA . LEU A 1 93 ? -0.511 3.251 3.856 1.00 97.44 93 LEU A CA 1
ATOM 740 C C . LEU A 1 93 ? 0.835 2.514 3.790 1.00 97.44 93 LEU A C 1
ATOM 742 O O . LEU A 1 93 ? 0.974 1.433 4.361 1.00 97.44 93 LEU A O 1
ATOM 746 N N . ILE A 1 94 ? 1.853 3.113 3.168 1.00 96.88 94 ILE A N 1
ATOM 747 C CA . ILE A 1 94 ? 3.203 2.538 3.087 1.00 96.88 94 ILE A CA 1
ATOM 748 C C . ILE A 1 94 ? 3.793 2.314 4.483 1.00 96.88 94 ILE A C 1
ATOM 750 O O . ILE A 1 94 ? 4.410 1.275 4.737 1.00 96.88 94 ILE A O 1
ATOM 754 N N . ARG A 1 95 ? 3.606 3.253 5.417 1.00 97.12 95 ARG A N 1
ATOM 755 C CA . ARG A 1 95 ? 4.050 3.078 6.806 1.00 97.12 95 ARG A CA 1
ATOM 756 C C . ARG A 1 95 ? 3.341 1.904 7.482 1.00 97.12 95 ARG A C 1
ATOM 758 O O . ARG A 1 95 ? 4.013 1.117 8.143 1.00 97.12 95 ARG A O 1
ATOM 765 N N . LEU A 1 96 ? 2.030 1.761 7.294 1.00 97.69 96 LEU A N 1
ATOM 766 C CA . LEU A 1 96 ? 1.257 0.641 7.844 1.00 97.69 96 LEU A CA 1
ATOM 767 C C . LEU A 1 96 ? 1.712 -0.706 7.261 1.00 97.69 96 LEU A C 1
ATOM 769 O O . LEU A 1 96 ? 1.851 -1.677 8.002 1.00 97.69 96 LEU A O 1
ATOM 773 N N . ILE A 1 97 ? 2.024 -0.762 5.962 1.00 97.81 97 ILE A N 1
ATOM 774 C CA . ILE A 1 97 ? 2.613 -1.948 5.317 1.00 97.81 97 ILE A CA 1
ATOM 775 C C . ILE A 1 97 ? 3.961 -2.302 5.959 1.00 97.81 97 ILE A C 1
ATOM 777 O O . ILE A 1 97 ? 4.194 -3.458 6.314 1.00 97.81 97 ILE A O 1
ATOM 781 N N . LYS A 1 98 ? 4.846 -1.314 6.152 1.00 96.62 98 LYS A N 1
ATOM 782 C CA . LYS A 1 98 ? 6.151 -1.518 6.809 1.00 96.62 98 LYS A CA 1
ATOM 783 C C . LYS A 1 98 ? 5.995 -2.030 8.238 1.00 96.62 98 LYS A C 1
ATOM 785 O O . LYS A 1 98 ? 6.686 -2.967 8.623 1.00 96.62 98 LYS A O 1
ATOM 790 N N . GLU A 1 99 ? 5.088 -1.434 9.007 1.00 97.19 99 GLU A N 1
ATOM 791 C CA . GLU A 1 99 ? 4.806 -1.847 10.381 1.00 97.19 99 GLU A CA 1
ATOM 792 C C . GLU A 1 99 ? 4.292 -3.288 10.444 1.00 97.19 99 GLU A C 1
ATOM 794 O O . GLU A 1 99 ? 4.765 -4.078 11.261 1.00 97.19 99 GLU A O 1
ATOM 799 N N . TYR A 1 100 ? 3.369 -3.658 9.553 1.00 97.50 100 TYR A N 1
ATOM 800 C CA . TYR A 1 100 ? 2.886 -5.029 9.451 1.00 97.50 100 TYR A CA 1
ATOM 801 C C . TYR A 1 100 ? 4.013 -6.012 9.119 1.00 97.50 100 TYR A C 1
ATOM 803 O O . TYR A 1 100 ? 4.167 -7.012 9.819 1.00 97.50 100 TYR A O 1
ATOM 811 N N . ASN A 1 101 ? 4.820 -5.715 8.098 1.00 96.25 101 ASN A N 1
ATOM 812 C CA . ASN A 1 101 ? 5.903 -6.595 7.662 1.00 96.25 101 ASN A CA 1
ATOM 813 C C . ASN A 1 101 ? 6.976 -6.770 8.748 1.00 96.25 101 ASN A C 1
ATOM 815 O O . ASN A 1 101 ? 7.403 -7.893 8.991 1.00 96.25 101 ASN A O 1
ATOM 819 N N . TYR A 1 102 ? 7.342 -5.703 9.468 1.00 95.06 102 TYR A N 1
ATOM 820 C CA . TYR A 1 102 ? 8.319 -5.768 10.563 1.00 95.06 102 TYR A CA 1
ATOM 821 C C . TYR A 1 102 ? 7.884 -6.700 11.707 1.00 95.06 102 TYR A C 1
ATOM 823 O O . TYR A 1 102 ? 8.717 -7.249 12.417 1.00 95.06 102 TYR A O 1
ATOM 831 N N . ARG A 1 103 ? 6.577 -6.919 11.900 1.00 91.88 103 ARG A N 1
ATOM 832 C CA . ARG A 1 103 ? 6.063 -7.859 12.916 1.00 91.88 103 ARG A CA 1
ATOM 833 C C . ARG A 1 103 ? 6.242 -9.330 12.534 1.00 91.88 103 ARG A C 1
ATOM 835 O O . ARG A 1 103 ? 6.020 -10.191 13.385 1.00 91.88 103 ARG A O 1
ATOM 842 N N . LEU A 1 104 ? 6.535 -9.612 11.266 1.00 89.31 104 LEU A N 1
ATOM 843 C CA . LEU A 1 104 ? 6.718 -10.962 10.732 1.00 89.31 104 LEU A CA 1
ATOM 844 C C . LEU A 1 104 ? 8.196 -11.383 10.676 1.00 89.31 104 LEU A C 1
ATOM 846 O O . LEU A 1 104 ? 8.467 -12.550 10.392 1.00 89.31 104 LEU A O 1
ATOM 850 N N . GLU A 1 105 ? 9.118 -10.451 10.935 1.00 80.62 105 GLU A N 1
ATOM 851 C CA . GLU A 1 105 ? 10.569 -10.672 11.044 1.00 80.62 105 GLU A CA 1
ATOM 852 C C . GLU A 1 105 ? 10.979 -11.102 12.463 1.00 80.62 105 GLU A C 1
ATOM 854 O O . GLU A 1 105 ? 11.847 -12.002 12.568 1.00 80.62 105 GLU A O 1
#

Secondary structure (DSSP, 8-state):
----EEEEEEE--EEEEE-S-TTT-EEEEE--EEEEEE-TTS-EEEEESEEEETTEEEE---S-HHHHHHHHHH----HHHHHHHHTT-HHHHHHHHHHHHHTT-

pLDDT: mean 94.28, std 4.91, range [76.44, 98.25]